Protein AF-A0A3N7HFP5-F1 (afdb_monomer_lite)

Sequence (45 aa):
MMGFELGEDDLEASGLYPDLEFRTIDQLLDIFLTSPPDPAAAAFE

Radius of gyration: 15.47 Å; chains: 1; bounding 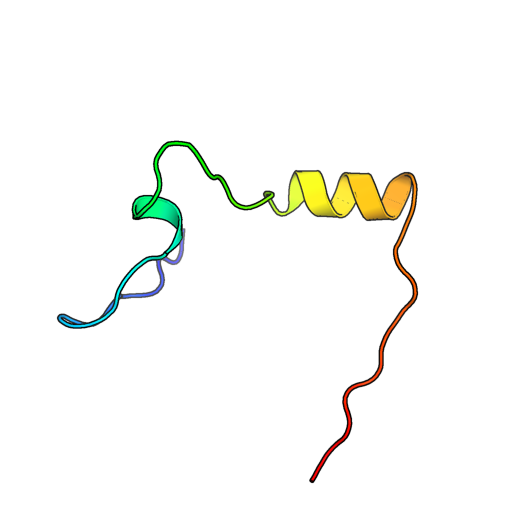box: 30×33×26 Å

Secondary structure (DSSP, 8-state):
-------TT---GGGT-TT--PPPHHHHHHHHHHSPPPP------

Organism: Populus trichocarpa (NCBI:txid3694)

Structure (mmCIF, N/CA/C/O backbone):
data_AF-A0A3N7HFP5-F1
#
_entry.id  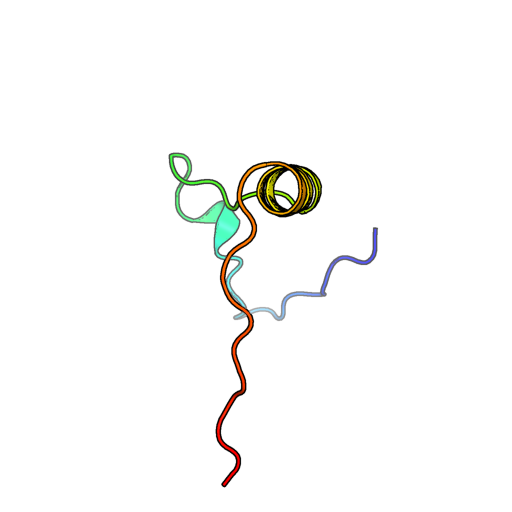 AF-A0A3N7HFP5-F1
#
loop_
_atom_site.group_PDB
_atom_site.id
_atom_site.type_symbol
_atom_site.label_atom_id
_atom_site.label_alt_id
_atom_site.label_comp_id
_atom_site.label_asym_id
_atom_site.label_entity_id
_atom_site.label_seq_id
_atom_site.pdbx_PDB_ins_code
_atom_site.Cartn_x
_atom_site.Cartn_y
_atom_site.Cartn_z
_atom_site.occupancy
_atom_site.B_iso_or_equiv
_atom_site.auth_seq_id
_atom_site.auth_comp_id
_atom_site.auth_asym_id
_atom_site.auth_atom_id
_atom_site.pdbx_PDB_model_num
ATOM 1 N N . MET A 1 1 ? 5.704 15.091 6.790 1.00 43.97 1 MET A N 1
ATOM 2 C CA . MET A 1 1 ? 5.290 14.269 5.639 1.00 43.97 1 MET A CA 1
ATOM 3 C C . MET A 1 1 ? 6.431 14.326 4.644 1.00 43.97 1 MET A C 1
ATOM 5 O O . MET A 1 1 ? 6.690 15.405 4.132 1.00 43.97 1 MET A O 1
ATOM 9 N N . MET A 1 2 ? 7.200 13.243 4.496 1.00 46.78 2 MET A N 1
ATOM 10 C CA . MET A 1 2 ? 8.208 13.166 3.435 1.00 46.78 2 MET A CA 1
ATOM 11 C C . MET A 1 2 ? 7.446 12.981 2.125 1.00 46.78 2 MET A C 1
ATOM 13 O O . MET A 1 2 ? 7.008 11.875 1.826 1.00 46.78 2 MET A O 1
ATOM 17 N N . GLY A 1 3 ? 7.189 14.079 1.417 1.00 60.00 3 GLY A N 1
ATOM 18 C CA . GLY A 1 3 ? 6.760 13.993 0.029 1.00 60.00 3 GLY A CA 1
ATOM 19 C C . GLY A 1 3 ? 7.926 13.434 -0.773 1.00 60.00 3 GLY A C 1
ATOM 20 O O . GLY A 1 3 ? 9.051 13.901 -0.611 1.00 60.00 3 GLY A O 1
ATOM 21 N N . PHE A 1 4 ? 7.676 12.407 -1.577 1.00 67.69 4 PHE A N 1
ATOM 22 C CA . PHE A 1 4 ? 8.606 12.063 -2.640 1.00 67.69 4 PHE A CA 1
ATOM 23 C C . PHE A 1 4 ? 8.686 13.281 -3.570 1.00 67.69 4 PHE A C 1
ATOM 25 O O . PHE A 1 4 ? 7.649 13.783 -4.006 1.00 67.69 4 PHE A O 1
ATOM 32 N N . GLU A 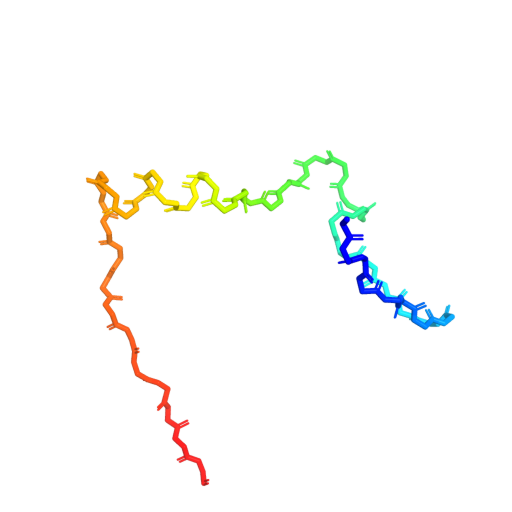1 5 ? 9.888 13.812 -3.788 1.00 76.69 5 GLU A N 1
ATOM 33 C CA . GLU A 1 5 ? 10.084 14.921 -4.719 1.00 76.69 5 GLU A CA 1
ATOM 34 C C . GLU A 1 5 ? 9.915 14.371 -6.135 1.00 76.69 5 GLU A C 1
ATOM 36 O O . GLU A 1 5 ? 10.748 13.606 -6.613 1.00 76.69 5 GLU A O 1
ATOM 41 N N . LEU A 1 6 ? 8.797 14.719 -6.772 1.00 77.38 6 LEU A N 1
ATOM 42 C CA . LEU A 1 6 ? 8.550 14.411 -8.176 1.00 77.38 6 LEU A CA 1
ATOM 43 C C . LEU A 1 6 ? 9.492 15.263 -9.031 1.00 77.38 6 LEU A C 1
ATOM 45 O O . LEU A 1 6 ? 9.579 16.480 -8.835 1.00 77.38 6 LEU A O 1
ATOM 49 N N . GLY A 1 7 ? 10.196 14.627 -9.966 1.00 82.56 7 GLY A N 1
ATOM 50 C CA . GLY A 1 7 ? 10.921 15.329 -11.019 1.00 82.56 7 GLY A CA 1
ATOM 51 C C . GLY A 1 7 ? 9.972 16.093 -11.945 1.00 82.56 7 GLY A C 1
ATOM 52 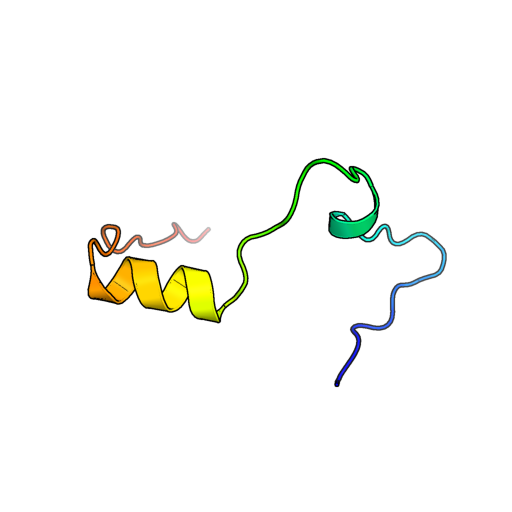O O . GLY A 1 7 ? 8.761 15.889 -11.926 1.00 82.56 7 GLY A O 1
ATOM 53 N N . GLU A 1 8 ? 10.524 16.972 -12.783 1.00 82.12 8 GLU A N 1
ATOM 54 C CA . GLU A 1 8 ? 9.729 17.829 -13.680 1.00 82.12 8 GLU A CA 1
ATOM 55 C C . GLU A 1 8 ? 8.831 17.036 -14.651 1.00 82.12 8 GLU A C 1
ATOM 57 O O . GLU A 1 8 ? 7.752 17.507 -15.003 1.00 82.12 8 GLU A O 1
ATOM 62 N N . ASP A 1 9 ? 9.248 15.825 -15.030 1.00 87.88 9 ASP A N 1
ATOM 63 C CA . ASP A 1 9 ? 8.520 14.931 -15.938 1.00 87.88 9 ASP A CA 1
ATOM 64 C C . ASP A 1 9 ? 7.777 13.788 -15.212 1.00 87.88 9 ASP A C 1
ATOM 66 O O . ASP A 1 9 ? 7.140 12.952 -15.862 1.00 87.88 9 ASP A O 1
ATOM 70 N N . ASP A 1 10 ? 7.853 13.717 -13.878 1.00 89.62 10 ASP A N 1
ATOM 71 C CA . ASP A 1 10 ? 7.209 12.650 -13.111 1.00 89.62 10 ASP A CA 1
ATOM 72 C C . ASP A 1 10 ? 5.710 12.919 -12.940 1.00 89.62 10 ASP A C 1
ATOM 74 O O . ASP A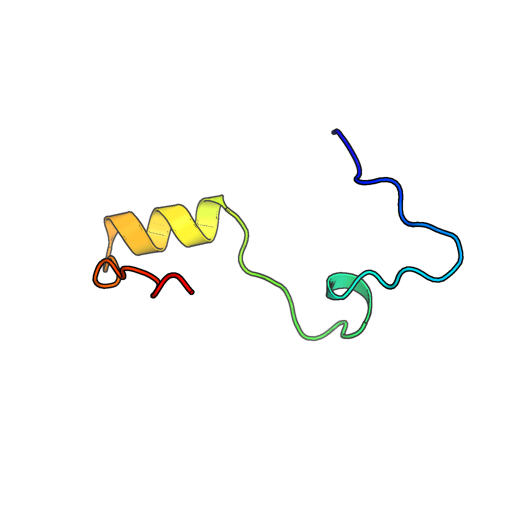 1 10 ? 5.266 14.035 -12.661 1.00 89.62 10 ASP A O 1
ATOM 78 N N . LEU A 1 11 ? 4.913 11.855 -13.057 1.00 88.31 11 LEU A N 1
ATOM 79 C CA . LEU A 1 11 ? 3.461 11.925 -12.952 1.00 88.31 11 LEU A CA 1
ATOM 80 C C . LEU A 1 11 ? 2.959 11.205 -11.703 1.00 88.31 11 LEU A C 1
ATOM 82 O O . LEU A 1 11 ? 3.200 10.015 -11.505 1.00 88.31 11 LEU A O 1
ATOM 86 N N . GLU A 1 12 ? 2.191 11.922 -10.892 1.00 89.62 12 GLU A N 1
ATOM 87 C CA . GLU A 1 12 ? 1.520 11.369 -9.723 1.00 89.62 12 GLU A CA 1
ATOM 88 C C . GLU A 1 12 ? 0.173 10.761 -10.143 1.00 89.62 12 GLU A C 1
ATOM 90 O O . GLU A 1 12 ? -0.712 11.458 -10.636 1.00 89.62 12 GLU A O 1
ATOM 95 N N . ALA A 1 13 ? 0.032 9.441 -9.992 1.00 90.75 13 ALA A N 1
ATOM 96 C CA . ALA A 1 13 ? -1.116 8.706 -10.517 1.00 90.75 13 ALA A CA 1
ATOM 97 C C . ALA A 1 13 ? -2.424 8.960 -9.747 1.00 90.75 13 ALA A C 1
ATOM 99 O O . ALA A 1 13 ? -3.496 8.879 -10.350 1.00 90.75 13 ALA A O 1
ATOM 100 N N . SER A 1 14 ? -2.364 9.253 -8.443 1.00 89.75 14 SER A N 1
ATOM 101 C CA . SER A 1 14 ? -3.565 9.479 -7.627 1.00 89.75 14 SER A CA 1
ATOM 102 C C . SER A 1 14 ? -4.316 10.760 -8.010 1.00 89.75 14 SER A C 1
ATOM 104 O O . SER A 1 14 ? -5.532 10.823 -7.859 1.00 89.75 14 SER A O 1
ATOM 106 N N . GLY A 1 15 ? -3.631 11.746 -8.592 1.00 88.75 15 GLY A N 1
ATOM 107 C CA . GLY A 1 15 ? -4.213 12.996 -9.077 1.00 88.75 15 GLY A CA 1
ATOM 108 C C . GLY A 1 15 ? -4.814 12.939 -10.485 1.00 88.75 15 GLY A C 1
ATOM 109 O O . GLY A 1 15 ? -5.383 13.934 -10.932 1.00 88.75 15 GLY A O 1
ATOM 110 N N . LEU A 1 16 ? -4.691 11.818 -11.206 1.00 92.31 16 LEU A N 1
ATOM 111 C CA . LEU A 1 16 ? -5.110 11.728 -12.615 1.00 92.31 16 LEU A CA 1
ATOM 112 C C . LEU A 1 16 ? -6.604 11.474 -12.806 1.00 92.31 16 LEU A C 1
ATOM 114 O O . LEU A 1 16 ? -7.185 11.943 -13.785 1.00 92.31 16 LEU A O 1
ATOM 118 N N . TYR A 1 17 ? -7.219 10.716 -11.902 1.00 94.38 17 TYR A N 1
ATOM 119 C CA . TYR A 1 17 ? -8.598 10.262 -12.039 1.00 94.38 17 TYR A CA 1
ATOM 120 C C . TYR A 1 17 ? -9.379 10.638 -10.779 1.00 94.38 17 TYR A C 1
ATOM 122 O O . TYR A 1 17 ? -9.252 9.945 -9.775 1.00 94.38 17 TYR A O 1
ATOM 130 N N . PRO A 1 18 ? -10.210 11.696 -10.805 1.00 90.25 18 PRO A N 1
ATOM 131 C CA . PRO A 1 18 ? -10.893 12.183 -9.603 1.00 90.25 18 PRO A CA 1
ATOM 132 C C . PRO A 1 18 ? -11.910 11.185 -9.032 1.00 90.25 18 PRO A C 1
ATOM 134 O O . PRO A 1 18 ? -12.286 11.291 -7.871 1.00 90.25 18 PRO A O 1
ATOM 137 N N . ASP A 1 19 ? -12.348 10.221 -9.843 1.00 95.81 19 ASP A N 1
ATOM 138 C CA . ASP A 1 19 ? -13.304 9.186 -9.448 1.00 95.81 19 ASP A CA 1
ATOM 139 C C . ASP A 1 19 ? -12.624 7.919 -8.893 1.00 95.81 19 ASP A C 1
ATOM 141 O O . ASP A 1 19 ? -13.313 6.979 -8.487 1.00 95.81 19 ASP A O 1
ATOM 145 N N . LEU A 1 20 ? -11.286 7.849 -8.910 1.00 94.75 20 LEU A N 1
ATOM 146 C CA . LEU A 1 20 ? -10.515 6.694 -8.452 1.00 94.75 20 LEU A CA 1
ATOM 147 C C . LEU A 1 20 ? -9.538 7.106 -7.356 1.00 94.75 20 LEU A C 1
ATOM 149 O O . LEU A 1 20 ? -8.666 7.942 -7.560 1.00 94.75 20 LEU A O 1
ATOM 153 N N . GLU A 1 21 ? -9.626 6.433 -6.215 1.00 94.25 21 GLU A N 1
ATOM 154 C CA . GLU A 1 21 ? -8.708 6.633 -5.099 1.00 94.25 21 GLU A CA 1
ATOM 155 C C . GLU A 1 21 ? -7.962 5.335 -4.790 1.00 94.25 21 GLU A C 1
ATOM 157 O O . GLU A 1 21 ? -8.529 4.235 -4.798 1.00 94.25 21 GLU A O 1
ATOM 162 N N . PHE A 1 22 ? -6.670 5.457 -4.490 1.00 93.00 22 PHE A N 1
ATOM 163 C CA . PHE A 1 22 ? -5.914 4.350 -3.920 1.00 93.00 22 PHE A CA 1
ATOM 164 C C . PHE A 1 22 ? -6.385 4.085 -2.491 1.00 93.00 22 PHE A C 1
ATOM 166 O O . PHE A 1 22 ? -6.664 5.011 -1.730 1.00 93.00 22 PHE A O 1
ATOM 173 N N . ARG A 1 23 ? -6.420 2.806 -2.097 1.00 94.38 23 ARG A N 1
ATOM 174 C CA . ARG A 1 23 ? -6.679 2.452 -0.698 1.00 94.38 23 ARG A CA 1
ATOM 175 C C . ARG A 1 23 ? -5.560 2.990 0.183 1.00 94.38 23 ARG A C 1
ATOM 177 O O . ARG A 1 23 ? -4.382 2.800 -0.123 1.00 94.38 23 ARG A O 1
ATOM 184 N N . THR A 1 24 ? -5.936 3.615 1.292 1.00 95.69 24 THR A N 1
ATOM 185 C CA . THR A 1 24 ? -4.969 4.081 2.288 1.00 95.69 24 THR A CA 1
ATOM 186 C C . THR A 1 24 ? -4.333 2.899 3.017 1.00 95.69 24 THR A C 1
ATOM 188 O O . THR A 1 24 ? -4.848 1.779 2.997 1.00 95.69 24 THR A O 1
ATOM 191 N N . ILE A 1 25 ? -3.219 3.149 3.709 1.00 95.69 25 ILE A N 1
ATOM 192 C CA . ILE A 1 25 ? -2.569 2.123 4.534 1.00 95.69 25 ILE A CA 1
ATOM 193 C C . ILE A 1 25 ? -3.537 1.593 5.600 1.00 95.69 25 ILE A C 1
ATOM 195 O O . ILE A 1 25 ? -3.627 0.383 5.768 1.00 95.69 25 ILE A O 1
ATOM 199 N N . ASP A 1 26 ? -4.311 2.462 6.255 1.00 97.56 26 ASP A N 1
ATOM 200 C CA . ASP A 1 26 ? -5.287 2.040 7.269 1.00 97.56 26 ASP A CA 1
ATOM 201 C C . ASP A 1 26 ? -6.344 1.090 6.686 1.00 97.56 26 ASP A C 1
ATOM 203 O O . ASP A 1 26 ? -6.591 0.019 7.236 1.00 97.56 26 ASP A O 1
ATOM 207 N N . GLN A 1 27 ? -6.887 1.411 5.506 1.00 96.44 27 GLN A N 1
ATOM 208 C CA . GLN A 1 27 ? -7.844 0.539 4.816 1.00 96.44 27 GLN A CA 1
ATOM 209 C C . GLN A 1 27 ? -7.224 -0.803 4.402 1.00 96.44 27 GLN A C 1
ATOM 211 O O . GLN A 1 27 ? -7.914 -1.822 4.368 1.00 96.44 27 GLN A O 1
ATOM 216 N N . LEU A 1 28 ? -5.930 -0.827 4.069 1.00 96.94 28 LEU A N 1
ATOM 217 C CA . LEU A 1 28 ? -5.213 -2.076 3.813 1.00 96.94 28 LEU A CA 1
ATOM 218 C C . LEU A 1 28 ? -5.041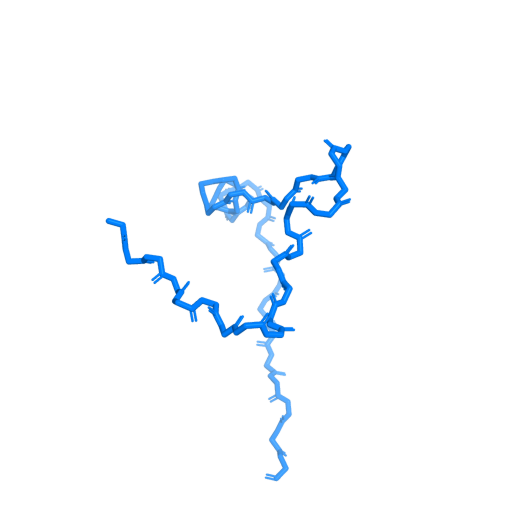 -2.894 5.099 1.00 96.94 28 LEU A C 1
ATOM 220 O O . LEU A 1 28 ? -5.253 -4.104 5.067 1.00 96.94 28 LEU A O 1
ATOM 224 N N . LEU A 1 29 ? -4.722 -2.265 6.231 1.00 97.19 29 LEU A N 1
ATOM 225 C CA . LEU A 1 29 ? -4.604 -2.956 7.520 1.00 97.19 29 LEU A CA 1
ATOM 226 C C . LEU A 1 29 ? -5.937 -3.577 7.961 1.00 97.19 29 LEU A C 1
ATOM 228 O O . LEU A 1 29 ? -5.949 -4.721 8.419 1.00 97.19 29 LEU A O 1
ATOM 232 N N . ASP A 1 30 ? -7.058 -2.894 7.729 1.00 97.69 30 ASP A N 1
ATOM 233 C CA . ASP A 1 30 ? -8.398 -3.436 7.992 1.00 97.69 30 ASP A CA 1
ATOM 234 C C . ASP A 1 30 ? -8.684 -4.715 7.181 1.00 97.69 30 ASP A C 1
ATOM 236 O O . ASP A 1 30 ? -9.307 -5.662 7.677 1.00 97.69 30 ASP A O 1
ATOM 240 N N . ILE A 1 31 ? -8.185 -4.797 5.943 1.00 96.75 31 ILE A N 1
ATOM 241 C CA . ILE A 1 31 ? -8.303 -6.008 5.112 1.00 96.75 31 ILE A CA 1
ATOM 242 C C . ILE A 1 31 ? -7.497 -7.153 5.719 1.00 96.75 31 ILE A C 1
ATOM 244 O O . ILE A 1 31 ? -7.998 -8.271 5.797 1.00 96.75 31 ILE A O 1
ATOM 248 N N . PHE A 1 32 ? -6.283 -6.892 6.206 1.00 95.88 32 PHE A N 1
ATOM 249 C CA . PHE A 1 32 ? -5.467 -7.925 6.848 1.00 95.88 32 PHE A CA 1
ATOM 250 C C . PHE A 1 32 ? -6.077 -8.449 8.159 1.00 95.88 32 PHE A C 1
ATOM 252 O O . PHE A 1 32 ? -5.845 -9.605 8.511 1.00 95.88 32 PHE A O 1
ATOM 259 N N . LEU A 1 33 ? -6.880 -7.641 8.861 1.00 96.56 33 LEU A N 1
ATOM 260 C CA . LEU A 1 33 ? -7.603 -8.067 10.065 1.00 96.56 33 LEU A CA 1
ATOM 261 C C . LEU A 1 33 ? -8.862 -8.893 9.759 1.00 96.56 33 LEU A C 1
ATOM 263 O O . LEU A 1 33 ? -9.219 -9.772 10.542 1.00 96.56 33 LEU A O 1
ATOM 267 N N . THR A 1 34 ? -9.550 -8.602 8.651 1.00 96.62 34 THR A N 1
ATOM 268 C CA . THR A 1 34 ? -10.862 -9.195 8.324 1.00 96.62 34 THR A CA 1
ATOM 269 C C . THR A 1 34 ? -10.787 -10.357 7.336 1.00 96.62 34 THR A C 1
ATOM 271 O O . THR A 1 34 ? -11.523 -11.332 7.481 1.00 96.62 34 THR A O 1
ATOM 274 N N . SER A 1 35 ? -9.921 -10.261 6.328 1.00 95.69 35 SER A N 1
ATOM 275 C CA . SER A 1 35 ? -9.754 -11.247 5.260 1.00 95.69 35 SER A CA 1
ATOM 276 C C . SER A 1 35 ? -8.385 -11.063 4.587 1.00 95.69 35 SER A C 1
ATOM 278 O O . SER A 1 35 ? -8.317 -10.539 3.467 1.00 95.69 35 SER A O 1
ATOM 280 N N . PRO A 1 36 ? -7.285 -11.461 5.253 1.00 95.50 36 PRO A N 1
ATOM 281 C CA . PRO A 1 36 ? -5.944 -11.272 4.718 1.00 95.50 36 PRO A CA 1
ATOM 282 C C . PRO A 1 36 ? -5.756 -12.049 3.404 1.00 95.50 36 PRO A C 1
ATOM 284 O O . PRO A 1 36 ? -6.184 -13.202 3.316 1.00 95.50 36 PRO A O 1
ATOM 287 N N . PRO A 1 37 ? -5.116 -11.449 2.384 1.00 96.19 37 PRO A N 1
ATOM 288 C CA . PRO A 1 37 ? -4.732 -12.170 1.177 1.00 96.19 37 PRO A CA 1
ATOM 289 C C . PRO A 1 37 ? -3.602 -13.168 1.468 1.00 96.19 37 PRO A C 1
ATOM 291 O O . PRO A 1 37 ? -2.817 -12.978 2.402 1.00 96.19 37 PRO A O 1
ATOM 294 N N . ASP A 1 38 ? -3.489 -14.206 0.638 1.00 97.62 38 ASP A N 1
ATOM 295 C CA . ASP A 1 38 ? -2.405 -15.180 0.752 1.00 97.62 38 ASP A CA 1
ATOM 296 C C . ASP A 1 38 ? -1.031 -14.525 0.515 1.00 97.62 38 ASP A C 1
ATOM 298 O O . ASP A 1 38 ? -0.889 -13.658 -0.357 1.00 97.62 38 ASP A O 1
ATOM 302 N N . PRO A 1 39 ? 0.010 -14.938 1.258 1.00 96.38 39 PRO A N 1
ATOM 303 C CA . PRO A 1 39 ? 1.360 -14.441 1.042 1.00 96.38 39 PRO A CA 1
ATOM 304 C C . PRO A 1 39 ? 1.902 -14.903 -0.318 1.00 96.38 39 PRO A C 1
ATOM 306 O O . PRO A 1 39 ? 1.694 -16.041 -0.737 1.00 96.38 39 PRO A O 1
ATOM 309 N N . ALA A 1 40 ? 2.662 -14.031 -0.981 1.00 95.56 40 ALA A N 1
ATOM 310 C CA . ALA A 1 40 ? 3.301 -14.312 -2.263 1.00 95.56 40 ALA A CA 1
ATOM 311 C C . ALA A 1 40 ? 4.826 -14.154 -2.173 1.00 95.56 40 ALA A C 1
ATOM 313 O O . ALA A 1 40 ? 5.335 -13.348 -1.394 1.00 95.56 40 ALA A O 1
ATOM 314 N N . ALA A 1 41 ? 5.551 -14.909 -2.999 1.00 96.00 41 ALA A N 1
ATOM 315 C CA . ALA A 1 41 ? 6.998 -14.802 -3.158 1.00 96.00 41 ALA A CA 1
ATOM 316 C C . ALA A 1 41 ? 7.321 -14.465 -4.618 1.00 96.00 41 ALA A C 1
ATOM 318 O O . ALA A 1 41 ? 6.868 -15.158 -5.529 1.00 96.00 41 ALA A O 1
ATOM 319 N N . ALA A 1 42 ? 8.084 -13.394 -4.840 1.00 94.62 42 ALA A N 1
ATOM 320 C CA . ALA A 1 42 ? 8.538 -13.016 -6.173 1.00 94.62 42 ALA A CA 1
ATOM 321 C C . ALA A 1 42 ? 9.647 -13.965 -6.661 1.00 94.62 42 ALA A C 1
ATOM 323 O O . ALA A 1 42 ? 10.451 -14.452 -5.865 1.00 94.62 42 ALA A O 1
ATOM 324 N N . ALA A 1 43 ? 9.700 -14.211 -7.971 1.00 95.75 43 ALA A N 1
ATOM 325 C CA . ALA A 1 43 ? 10.847 -14.865 -8.592 1.00 95.75 43 ALA A CA 1
ATOM 326 C C . ALA A 1 43 ? 12.024 -13.880 -8.693 1.00 95.75 43 ALA A C 1
ATOM 328 O O . ALA A 1 43 ? 11.813 -12.688 -8.914 1.00 95.75 43 ALA A O 1
ATOM 329 N N . PHE A 1 44 ? 13.248 -14.390 -8.555 1.00 92.62 44 PHE A N 1
ATOM 330 C CA . PHE A 1 44 ? 14.482 -13.641 -8.798 1.00 92.62 44 PHE A CA 1
ATOM 331 C C . PHE A 1 44 ? 15.119 -14.119 -10.111 1.00 92.62 44 PHE A C 1
ATOM 333 O O . PHE A 1 44 ? 15.036 -15.312 -10.417 1.00 92.62 44 PHE A O 1
ATOM 340 N N . GLU A 1 45 ? 15.733 -13.198 -10.858 1.00 73.94 45 GLU A N 1
ATOM 341 C CA . GLU A 1 45 ? 16.585 -13.474 -12.030 1.00 73.94 45 GLU A CA 1
ATOM 342 C C . GLU A 1 45 ? 18.068 -13.447 -11.638 1.00 73.94 45 GLU A C 1
ATOM 344 O O . GLU A 1 45 ? 18.443 -12.578 -10.813 1.00 73.94 45 GLU A O 1
#

Foldseek 3Di:
DPDDDADPPGDDPQPPDPVDHDDDPVNLVVCCVPPNDDDDDDDDD

pLDDT: mean 88.98, std 12.48, range [43.97, 97.69]